Protein AF-A0A7W1G4W0-F1 (afdb_monomer_lite)

Radius of gyration: 24.51 Å; chains: 1; bounding box: 78×32×57 Å

Foldseek 3Di:
DDDDDDDDPPPPPPPDDPPPLVVLQVVLVVLCVVQVVDPPLVSNLVSLVSLLDLSHDDCLPSLVSLLVQCPPPSCNVSSLVSNCSNVVADDDPDQPPDDPLHDQNDSHSVSSVVNSVVVVVVVVVVVVVVVVVVVVVVVVVVVVVVVVVVVVVD

pLDDT: mean 88.47, std 12.89, range [53.25, 98.44]

Structure (mmCIF, N/CA/C/O backbone):
data_AF-A0A7W1G4W0-F1
#
_entry.id   AF-A0A7W1G4W0-F1
#
loop_
_atom_site.group_PDB
_atom_site.id
_atom_site.type_symbol
_atom_site.label_atom_id
_atom_site.label_alt_id
_atom_site.label_comp_id
_atom_site.label_asym_id
_atom_site.label_entity_id
_atom_site.label_seq_id
_atom_site.pdbx_PDB_ins_code
_atom_site.Cartn_x
_atom_site.Cartn_y
_atom_site.Cartn_z
_atom_site.occupancy
_atom_site.B_iso_or_equiv
_atom_site.auth_seq_id
_atom_site.auth_comp_id
_atom_site.auth_asym_id
_atom_site.auth_atom_id
_atom_site.pdbx_PDB_model_num
ATOM 1 N N . MET A 1 1 ? -60.969 18.499 -7.476 1.00 57.06 1 MET A N 1
ATOM 2 C CA . MET A 1 1 ? -60.382 17.276 -6.891 1.00 57.06 1 MET A CA 1
ATOM 3 C C . MET A 1 1 ? -59.250 16.845 -7.819 1.00 57.06 1 MET A C 1
ATOM 5 O O . MET A 1 1 ? -59.522 16.289 -8.871 1.00 57.06 1 MET A O 1
ATOM 9 N N . MET A 1 2 ? -58.016 17.273 -7.530 1.00 53.25 2 MET A N 1
ATOM 10 C CA . MET A 1 2 ? -56.834 17.077 -8.386 1.00 53.25 2 MET A CA 1
ATOM 11 C C . MET A 1 2 ? -56.001 15.923 -7.816 1.00 53.25 2 MET A C 1
ATOM 13 O O . MET A 1 2 ? -55.571 15.994 -6.668 1.00 53.25 2 MET A O 1
ATOM 17 N N . LEU A 1 3 ? -55.818 14.862 -8.603 1.00 60.34 3 LEU A N 1
ATOM 18 C CA . LEU A 1 3 ? -54.971 13.709 -8.290 1.00 60.34 3 LEU A CA 1
ATOM 19 C C . LEU A 1 3 ? -53.533 14.017 -8.725 1.00 60.34 3 LEU A C 1
ATOM 21 O O . LEU A 1 3 ? -53.263 14.164 -9.914 1.00 60.34 3 LEU A O 1
ATOM 25 N N . VAL A 1 4 ? -52.624 14.126 -7.757 1.00 61.69 4 VAL A N 1
ATOM 26 C CA . VAL A 1 4 ? -51.182 14.264 -7.992 1.00 61.69 4 VAL A CA 1
ATOM 27 C C . VAL A 1 4 ? -50.580 12.862 -8.068 1.00 61.69 4 VAL A C 1
ATOM 29 O O . VAL A 1 4 ? -50.565 12.133 -7.079 1.00 61.69 4 VAL A O 1
ATOM 32 N N . PHE A 1 5 ? -50.113 12.479 -9.256 1.00 56.75 5 PHE A N 1
ATOM 33 C CA . PHE A 1 5 ? -49.376 11.240 -9.492 1.00 56.75 5 PHE A CA 1
ATOM 34 C C . PHE A 1 5 ? -47.911 11.447 -9.085 1.00 56.75 5 PHE A C 1
ATOM 36 O O . PHE A 1 5 ? -47.178 12.193 -9.732 1.00 56.75 5 PHE A O 1
ATOM 43 N N . VAL A 1 6 ? -47.490 10.801 -7.999 1.00 66.56 6 VAL A N 1
ATOM 44 C CA . VAL A 1 6 ? -46.084 10.738 -7.582 1.00 66.56 6 VAL A CA 1
ATOM 45 C C . VAL A 1 6 ? -45.421 9.599 -8.358 1.00 66.56 6 VAL A C 1
ATOM 47 O O . VAL A 1 6 ? -45.737 8.430 -8.147 1.00 66.56 6 VAL A O 1
ATOM 50 N N . ALA A 1 7 ? -44.534 9.943 -9.292 1.00 64.31 7 ALA A N 1
ATOM 51 C CA . ALA A 1 7 ? -43.737 8.979 -10.042 1.00 64.31 7 ALA A CA 1
ATOM 52 C C . ALA A 1 7 ? -42.600 8.442 -9.157 1.00 64.31 7 ALA A C 1
ATOM 54 O O . ALA A 1 7 ? -41.703 9.187 -8.765 1.00 64.31 7 ALA A O 1
ATOM 55 N N . LEU A 1 8 ? -42.651 7.148 -8.839 1.00 60.66 8 LEU A N 1
ATOM 56 C CA . LEU A 1 8 ? -41.558 6.421 -8.196 1.00 60.66 8 LEU A CA 1
ATOM 57 C C . LEU A 1 8 ? -40.399 6.244 -9.193 1.00 60.66 8 LEU A C 1
ATOM 59 O O . LEU A 1 8 ? -40.618 5.651 -10.253 1.00 60.66 8 LEU A O 1
ATOM 63 N N . PRO A 1 9 ? -39.169 6.694 -8.887 1.00 68.25 9 PRO A N 1
ATOM 64 C CA . PRO A 1 9 ? -38.009 6.325 -9.682 1.00 68.25 9 PRO A CA 1
ATOM 65 C C . PRO A 1 9 ? -37.687 4.843 -9.450 1.00 68.25 9 PRO A C 1
ATOM 67 O O . PRO A 1 9 ? -37.398 4.415 -8.333 1.00 68.25 9 PRO A O 1
ATOM 70 N N . SER A 1 10 ? -37.749 4.052 -10.522 1.00 72.50 10 SER A N 1
ATOM 71 C CA . SER A 1 10 ? -37.253 2.678 -10.557 1.00 72.50 10 SER A CA 1
ATOM 72 C C . SER A 1 10 ? -35.748 2.672 -10.291 1.00 72.50 10 SER A C 1
ATOM 74 O O . SER A 1 10 ? -34.947 2.983 -11.170 1.00 72.50 10 SER A O 1
ATOM 76 N N . ALA A 1 11 ? -35.364 2.308 -9.070 1.00 64.06 11 ALA A N 1
ATOM 77 C CA . ALA A 1 11 ? -33.993 1.962 -8.738 1.00 64.06 11 ALA A CA 1
ATOM 78 C C . ALA A 1 11 ? -33.660 0.605 -9.381 1.00 64.06 11 ALA A C 1
ATOM 80 O O . ALA A 1 11 ? -33.868 -0.454 -8.794 1.00 64.06 11 ALA A O 1
ATOM 81 N N . LEU A 1 12 ? -33.187 0.639 -10.628 1.00 61.09 12 LEU A N 1
ATOM 82 C CA . LEU A 1 12 ? -32.479 -0.479 -11.244 1.00 61.09 12 LEU A CA 1
ATOM 83 C C . LEU A 1 12 ? -31.150 -0.639 -10.502 1.00 61.09 12 LEU A C 1
ATOM 85 O O . LEU A 1 12 ? -30.188 0.081 -10.761 1.00 61.09 12 LEU A O 1
ATOM 89 N N . ALA A 1 13 ? -31.120 -1.564 -9.548 1.00 63.50 13 ALA A N 1
ATOM 90 C CA 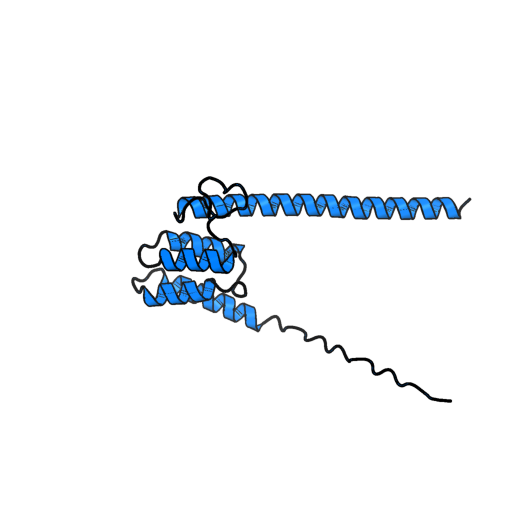. ALA A 1 13 ? -29.884 -2.062 -8.974 1.00 63.50 13 ALA A CA 1
ATOM 91 C C . ALA A 1 13 ? -29.075 -2.733 -10.098 1.00 63.50 13 ALA A C 1
ATOM 93 O O . ALA A 1 13 ? -29.402 -3.835 -10.536 1.00 63.50 13 ALA A O 1
ATOM 94 N N . GLN A 1 14 ? -28.045 -2.046 -10.601 1.00 62.56 14 GLN A N 1
ATOM 95 C CA . GLN A 1 14 ? -26.985 -2.682 -11.377 1.00 62.56 14 GLN A CA 1
ATOM 96 C C . GLN A 1 14 ? -26.263 -3.652 -10.441 1.00 62.56 14 GLN A C 1
ATOM 98 O O . GLN A 1 14 ? -25.487 -3.242 -9.581 1.00 62.56 14 GLN A O 1
ATOM 103 N N . ALA A 1 15 ? -26.562 -4.941 -10.576 1.00 59.84 15 ALA A N 1
ATOM 104 C CA . ALA A 1 15 ? -25.724 -5.988 -10.023 1.00 59.84 15 ALA A CA 1
ATOM 105 C C . ALA A 1 15 ? -24.403 -5.966 -10.804 1.00 59.84 15 ALA A C 1
ATOM 107 O O . ALA A 1 15 ? -24.360 -6.381 -11.960 1.00 59.84 15 ALA A O 1
ATOM 108 N N . SER A 1 16 ? -23.349 -5.412 -10.205 1.00 61.91 16 SER A N 1
ATOM 109 C CA . SER A 1 16 ? -21.993 -5.497 -10.745 1.00 61.91 16 SER A CA 1
ATOM 110 C C . SER A 1 16 ? -21.611 -6.969 -10.876 1.00 61.91 16 SER A C 1
ATOM 112 O O . SER A 1 16 ? -21.526 -7.675 -9.872 1.00 61.91 16 SER A O 1
ATOM 114 N N . GLU A 1 17 ? -21.422 -7.447 -12.106 1.00 66.00 17 GLU A N 1
ATOM 115 C CA . GLU A 1 17 ? -21.012 -8.826 -12.358 1.00 66.00 17 GLU A CA 1
ATOM 116 C C . GLU A 1 17 ? -19.592 -9.054 -11.806 1.00 66.00 17 GLU A C 1
ATOM 118 O O . GLU A 1 17 ? -18.657 -8.371 -12.231 1.00 66.00 17 GLU A O 1
ATOM 123 N N . PRO A 1 18 ? -19.390 -10.006 -10.878 1.00 68.06 18 PRO A N 1
ATOM 124 C CA . PRO A 1 18 ? -18.102 -10.200 -10.208 1.00 68.06 18 PRO A CA 1
ATOM 125 C C . PRO A 1 18 ? -16.982 -10.771 -11.107 1.00 68.06 18 PRO A C 1
ATOM 127 O O . PRO A 1 18 ? -15.855 -10.898 -10.647 1.00 68.06 18 PRO A O 1
ATOM 130 N N . GLY A 1 19 ? -17.242 -11.098 -12.380 1.00 70.69 19 GLY A N 1
ATOM 131 C CA . GLY A 1 19 ? -16.290 -11.832 -13.230 1.00 70.69 19 GLY A CA 1
ATOM 132 C C . GLY A 1 19 ? -15.254 -10.993 -13.990 1.00 70.69 19 GLY A C 1
ATOM 133 O O . GLY A 1 19 ? -14.155 -11.473 -14.253 1.00 70.69 19 GLY A O 1
ATOM 134 N N . THR A 1 20 ? -15.560 -9.746 -14.357 1.00 76.19 20 THR A N 1
ATOM 135 C CA . THR A 1 20 ? -14.680 -8.973 -15.261 1.00 76.19 20 THR A CA 1
ATOM 136 C C . THR A 1 20 ? -13.432 -8.439 -14.554 1.00 76.19 20 THR A C 1
ATOM 138 O O . THR A 1 20 ? -12.356 -8.388 -15.150 1.00 76.19 20 THR A O 1
ATOM 141 N N . ASN A 1 21 ? -13.551 -8.078 -13.274 1.00 79.38 21 ASN A N 1
ATOM 142 C CA . ASN A 1 21 ? -12.435 -7.515 -12.512 1.00 79.38 21 ASN A CA 1
ATOM 143 C C . ASN A 1 21 ? -11.380 -8.573 -12.170 1.00 79.38 21 ASN A C 1
ATOM 145 O O . ASN A 1 21 ? -10.192 -8.275 -12.195 1.00 79.38 21 ASN A O 1
ATOM 149 N N . GLU A 1 22 ? -11.784 -9.816 -11.904 1.00 84.38 22 GLU A N 1
ATOM 150 C CA . GLU A 1 22 ? -10.839 -10.876 -11.543 1.00 84.38 22 GLU A CA 1
ATOM 151 C C . GLU A 1 22 ? -9.882 -11.217 -12.695 1.00 84.38 22 GLU A C 1
ATOM 153 O O . GLU A 1 22 ? -8.677 -11.342 -12.480 1.00 84.38 22 GLU A O 1
ATOM 158 N N . ILE A 1 23 ? -10.391 -11.279 -13.931 1.00 85.50 23 ILE A N 1
ATOM 159 C CA . ILE A 1 23 ? -9.564 -11.527 -15.122 1.00 85.50 23 ILE A CA 1
ATOM 160 C C . ILE A 1 23 ? -8.565 -10.380 -15.322 1.00 85.50 23 ILE A C 1
ATOM 162 O O . ILE A 1 23 ? -7.370 -10.622 -15.480 1.00 85.50 23 ILE A O 1
ATOM 166 N N . ALA A 1 24 ? -9.030 -9.129 -15.232 1.00 86.94 24 ALA A N 1
ATOM 167 C CA . ALA A 1 24 ? -8.162 -7.957 -15.347 1.00 86.94 24 ALA A CA 1
ATOM 168 C C . ALA A 1 24 ? -7.065 -7.933 -14.262 1.00 86.94 24 ALA A C 1
ATOM 170 O O . ALA A 1 24 ? -5.917 -7.580 -14.547 1.00 86.94 24 ALA A O 1
ATOM 171 N N . ASN A 1 25 ? -7.392 -8.360 -13.038 1.00 88.88 25 ASN A N 1
ATOM 172 C CA . ASN A 1 25 ? -6.440 -8.465 -11.931 1.00 88.88 25 ASN A CA 1
ATOM 173 C C . ASN A 1 25 ? -5.354 -9.508 -12.217 1.00 88.88 25 ASN A C 1
ATOM 175 O O . ASN A 1 25 ? -4.161 -9.218 -12.088 1.00 88.88 25 ASN A O 1
ATOM 179 N N . GLN A 1 26 ? -5.753 -10.709 -12.642 1.00 92.00 26 GLN A N 1
ATOM 180 C CA . GLN A 1 26 ? -4.819 -11.784 -12.977 1.00 92.00 26 GLN A CA 1
ATOM 181 C C . GLN A 1 26 ? -3.912 -11.403 -14.152 1.00 92.00 26 GLN A C 1
ATOM 183 O O . GLN A 1 26 ? -2.709 -11.685 -14.118 1.00 92.00 26 GLN A O 1
ATOM 188 N N . ASP A 1 27 ? -4.452 -10.713 -15.157 1.00 94.81 27 ASP A N 1
ATOM 189 C CA . ASP A 1 27 ? -3.687 -10.225 -16.303 1.00 94.81 27 ASP A CA 1
ATOM 190 C C . ASP A 1 27 ? -2.639 -9.184 -15.887 1.00 94.81 27 ASP A C 1
ATOM 192 O O . ASP A 1 27 ? -1.484 -9.259 -16.320 1.00 94.81 27 ASP A O 1
ATOM 196 N N . ALA A 1 28 ? -2.995 -8.252 -14.999 1.00 95.38 28 ALA A N 1
ATOM 197 C CA . ALA A 1 28 ? -2.076 -7.233 -14.495 1.00 95.38 28 ALA A CA 1
ATOM 198 C C . ALA A 1 28 ? -0.926 -7.831 -13.667 1.00 95.38 28 ALA A C 1
ATOM 200 O O . ALA A 1 28 ? 0.244 -7.493 -13.886 1.00 95.38 28 ALA A O 1
ATOM 201 N N . LEU A 1 29 ? -1.234 -8.760 -12.756 1.00 95.94 29 LEU A N 1
ATOM 202 C CA . LEU A 1 29 ? -0.223 -9.475 -11.970 1.00 95.94 29 LEU A CA 1
ATOM 203 C C . LEU A 1 29 ? 0.683 -10.323 -12.874 1.00 95.94 29 LEU A C 1
ATOM 205 O O . LEU A 1 29 ? 1.909 -10.310 -12.736 1.00 95.94 29 LEU A O 1
ATOM 209 N N . SER A 1 30 ? 0.105 -10.998 -13.868 1.00 96.75 30 SER A N 1
ATOM 210 C CA . SER A 1 30 ? 0.860 -11.775 -14.856 1.00 96.75 30 SER A CA 1
ATOM 211 C C . SER A 1 30 ? 1.790 -10.897 -15.698 1.00 96.75 30 SER A C 1
ATOM 213 O O . SER A 1 30 ? 2.932 -11.280 -15.965 1.00 96.75 30 SER A O 1
ATOM 215 N N . ALA A 1 31 ? 1.337 -9.705 -16.101 1.00 96.38 31 ALA A N 1
ATOM 216 C CA . ALA A 1 31 ? 2.155 -8.736 -16.827 1.00 96.38 31 ALA A CA 1
ATOM 217 C C . ALA A 1 31 ? 3.348 -8.260 -15.986 1.00 96.38 31 ALA A C 1
ATOM 219 O O . ALA A 1 31 ? 4.471 -8.210 -16.494 1.00 96.38 31 ALA A O 1
ATOM 220 N N . TYR A 1 32 ? 3.134 -7.992 -14.694 1.00 97.69 32 TYR A N 1
ATOM 221 C CA . TYR A 1 32 ? 4.209 -7.671 -13.754 1.00 97.69 32 TYR A CA 1
ATOM 222 C C . TYR A 1 32 ? 5.236 -8.805 -13.657 1.00 97.69 32 TYR A C 1
ATOM 224 O O . TYR A 1 32 ? 6.425 -8.583 -13.900 1.00 97.69 32 TYR A O 1
ATOM 232 N N . HIS A 1 33 ? 4.792 -10.035 -13.383 1.00 97.62 33 HIS A N 1
ATOM 233 C CA . HIS A 1 33 ? 5.693 -11.183 -13.244 1.00 97.62 33 HIS A CA 1
ATOM 234 C C . HIS A 1 33 ? 6.476 -11.496 -14.522 1.00 97.62 33 HIS A C 1
ATOM 236 O O . HIS A 1 33 ? 7.590 -12.009 -14.444 1.00 97.62 33 HIS A O 1
ATOM 242 N N . ARG A 1 34 ? 5.929 -11.163 -15.696 1.00 97.75 34 ARG A N 1
ATOM 243 C CA . ARG A 1 34 ? 6.630 -11.289 -16.978 1.00 97.75 34 ARG A CA 1
ATOM 244 C C . ARG A 1 34 ? 7.659 -10.180 -17.202 1.00 97.75 34 ARG A C 1
ATOM 246 O O . ARG A 1 34 ? 8.725 -10.455 -17.742 1.00 97.75 34 ARG A O 1
ATOM 253 N N . ALA A 1 35 ? 7.339 -8.942 -16.830 1.00 97.75 35 ALA A N 1
ATOM 254 C CA . ALA A 1 35 ? 8.183 -7.781 -17.106 1.00 97.75 35 ALA A CA 1
ATOM 255 C C . ALA A 1 35 ? 9.407 -7.690 -16.180 1.00 97.75 35 ALA A C 1
ATOM 257 O O . ALA A 1 35 ? 10.497 -7.341 -16.630 1.00 97.75 35 ALA A O 1
ATOM 258 N N . PHE A 1 36 ? 9.243 -8.000 -14.892 1.00 97.25 36 PHE A N 1
ATOM 259 C CA . PHE A 1 36 ? 10.272 -7.746 -13.877 1.00 97.25 36 PHE A CA 1
ATOM 260 C C . PHE A 1 36 ? 11.539 -8.616 -13.947 1.00 97.25 36 PHE A C 1
ATOM 262 O O . PHE A 1 36 ? 12.602 -8.103 -13.605 1.00 97.25 36 PHE A O 1
ATOM 269 N N . PRO A 1 37 ? 11.497 -9.870 -14.430 1.00 97.12 37 PRO A N 1
ATOM 270 C CA . PRO A 1 37 ? 12.713 -10.639 -14.690 1.00 97.12 37 PRO A CA 1
ATOM 271 C C . PRO A 1 37 ? 13.546 -10.121 -15.875 1.00 97.12 37 PRO A C 1
ATOM 273 O O . PRO A 1 37 ? 14.697 -10.523 -16.016 1.00 97.12 37 PRO A O 1
ATOM 276 N N . GLY A 1 38 ? 12.967 -9.294 -16.755 1.00 95.50 38 GLY A N 1
ATOM 277 C CA . GLY A 1 38 ? 13.636 -8.771 -17.948 1.00 95.50 38 GLY A CA 1
ATOM 278 C C . GLY A 1 38 ? 14.329 -7.421 -17.734 1.00 95.50 38 GLY A C 1
ATOM 279 O O . GLY A 1 38 ? 14.171 -6.773 -16.702 1.00 95.50 38 GLY A O 1
ATOM 280 N N . ASP A 1 39 ? 15.051 -6.959 -18.758 1.00 96.50 39 ASP A N 1
ATOM 281 C CA . ASP A 1 39 ? 15.738 -5.653 -18.773 1.00 96.50 39 ASP A CA 1
ATOM 282 C C . ASP A 1 39 ? 14.948 -4.550 -19.508 1.00 96.50 39 ASP A C 1
ATOM 284 O O . ASP A 1 39 ? 15.431 -3.425 -19.676 1.00 96.50 39 ASP A O 1
ATOM 288 N N . ASP A 1 40 ? 13.731 -4.858 -19.968 1.00 97.31 40 ASP A N 1
ATOM 289 C CA . ASP A 1 40 ? 12.880 -3.915 -20.694 1.00 97.31 40 ASP A CA 1
ATOM 290 C C . ASP A 1 40 ? 12.197 -2.931 -19.732 1.00 97.31 40 ASP A C 1
ATOM 292 O O . ASP A 1 40 ? 11.136 -3.188 -19.154 1.00 97.31 40 ASP A O 1
ATOM 296 N N . SER A 1 41 ? 12.811 -1.757 -19.596 1.00 97.06 41 SER A N 1
ATOM 297 C CA . SER A 1 41 ? 12.272 -0.652 -18.794 1.00 97.06 41 SER A CA 1
ATOM 298 C C . SER A 1 41 ? 10.882 -0.173 -19.242 1.00 97.06 41 SER A C 1
ATOM 300 O O . SER A 1 41 ? 10.114 0.317 -18.411 1.00 97.06 41 SER A O 1
ATOM 302 N N . THR A 1 42 ? 10.514 -0.338 -20.519 1.00 97.94 42 THR A N 1
ATOM 303 C CA . THR A 1 42 ? 9.185 0.043 -21.023 1.00 97.94 42 THR A CA 1
ATOM 304 C C . THR A 1 42 ? 8.128 -0.924 -20.508 1.00 97.94 42 THR A C 1
ATOM 306 O O . THR A 1 42 ? 7.105 -0.484 -19.980 1.00 97.94 42 THR A O 1
ATOM 309 N N . ALA A 1 43 ? 8.400 -2.230 -20.589 1.00 97.94 43 ALA A N 1
ATOM 310 C CA . ALA A 1 43 ? 7.511 -3.264 -20.064 1.00 97.94 43 ALA A CA 1
ATOM 311 C C . ALA A 1 43 ? 7.303 -3.117 -18.547 1.00 97.94 43 ALA A C 1
ATOM 313 O O . ALA A 1 43 ? 6.168 -3.175 -18.069 1.00 97.94 43 ALA A O 1
ATOM 314 N N . LYS A 1 44 ? 8.377 -2.843 -17.787 1.00 98.44 44 LYS A N 1
ATOM 315 C CA . LYS A 1 44 ? 8.292 -2.591 -16.336 1.00 98.44 44 LYS A CA 1
ATOM 316 C C . LYS A 1 44 ? 7.405 -1.390 -16.018 1.00 98.44 44 LYS A C 1
ATOM 318 O O . LYS A 1 44 ? 6.514 -1.496 -15.177 1.00 98.44 44 LYS A O 1
ATOM 323 N N . ARG A 1 45 ? 7.593 -0.264 -16.716 1.00 98.12 45 ARG A N 1
ATOM 324 C CA . ARG A 1 45 ? 6.769 0.939 -16.517 1.00 98.12 45 ARG A CA 1
ATOM 325 C C . ARG A 1 45 ? 5.293 0.680 -16.815 1.00 98.12 45 ARG A C 1
ATOM 327 O O . ARG A 1 45 ? 4.443 1.110 -16.041 1.00 98.12 45 ARG A O 1
ATOM 334 N N . GLN A 1 46 ? 4.979 -0.025 -17.901 1.00 97.81 46 GLN A N 1
ATOM 335 C CA . GLN A 1 46 ? 3.595 -0.364 -18.259 1.00 97.81 46 GLN A CA 1
ATOM 336 C C . GLN A 1 46 ? 2.932 -1.267 -17.209 1.00 97.81 46 GLN A C 1
ATOM 338 O O . GLN A 1 46 ? 1.799 -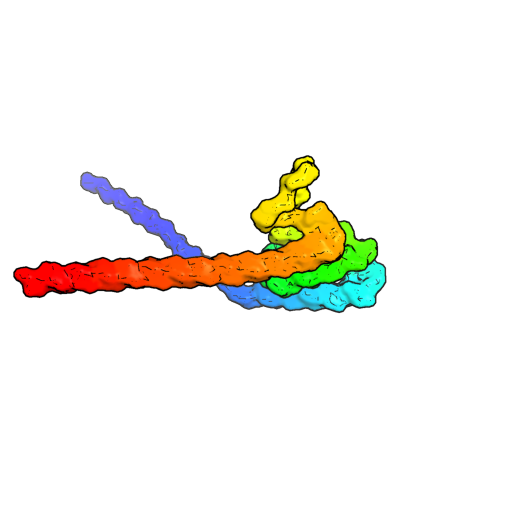1.008 -16.796 1.00 97.81 46 GLN A O 1
ATOM 343 N N . ALA A 1 47 ? 3.652 -2.284 -16.725 1.00 97.94 47 ALA A N 1
ATOM 344 C CA . ALA A 1 47 ? 3.161 -3.146 -15.655 1.00 97.94 47 ALA A CA 1
ATOM 345 C C . ALA A 1 47 ? 2.883 -2.345 -14.370 1.00 97.94 47 ALA A C 1
ATOM 347 O O . ALA A 1 47 ? 1.811 -2.466 -13.780 1.00 97.94 47 ALA A O 1
ATOM 348 N N . LEU A 1 48 ? 3.803 -1.457 -13.979 1.00 98.25 48 LEU A N 1
ATOM 349 C CA . LEU A 1 48 ? 3.631 -0.593 -12.808 1.00 98.25 48 LEU A CA 1
ATOM 350 C C . LEU A 1 48 ? 2.469 0.392 -12.952 1.00 98.25 48 LEU A C 1
ATOM 352 O O . LEU A 1 48 ? 1.737 0.609 -11.991 1.00 98.25 48 LEU A O 1
ATOM 356 N N . GLN A 1 49 ? 2.266 0.972 -14.138 1.00 97.25 49 GLN A N 1
ATOM 357 C CA . GLN A 1 49 ? 1.129 1.860 -14.397 1.00 97.25 49 GLN A CA 1
ATOM 358 C C . GLN A 1 49 ? -0.214 1.146 -14.243 1.00 97.25 49 GLN A C 1
ATOM 360 O O . GLN A 1 49 ? -1.164 1.760 -13.763 1.00 97.25 49 GLN A O 1
ATOM 365 N N . THR A 1 50 ? -0.275 -0.133 -14.619 1.00 96.62 50 THR A N 1
ATOM 366 C CA . THR A 1 50 ? -1.476 -0.962 -14.464 1.00 96.62 50 THR A CA 1
ATOM 367 C C . THR A 1 50 ? -1.741 -1.257 -12.986 1.00 96.62 50 THR A C 1
ATOM 369 O O . THR A 1 50 ? -2.847 -1.040 -12.506 1.00 96.62 50 THR A O 1
ATOM 372 N N . LEU A 1 51 ? -0.709 -1.649 -12.229 1.00 97.31 51 LEU A N 1
ATOM 373 C CA . LEU A 1 51 ? -0.823 -1.908 -10.784 1.00 97.31 51 LEU A CA 1
ATOM 374 C C . LEU A 1 51 ? -1.097 -0.652 -9.939 1.00 97.31 51 LEU A C 1
ATOM 376 O O . LEU A 1 51 ? -1.550 -0.752 -8.797 1.00 97.31 51 LEU A O 1
ATOM 380 N N . ALA A 1 52 ? -0.815 0.536 -10.476 1.00 97.12 52 ALA A N 1
ATOM 381 C CA . ALA A 1 52 ? -1.099 1.803 -9.810 1.00 97.12 52 ALA A CA 1
ATOM 382 C C . ALA A 1 52 ? -2.603 2.110 -9.703 1.00 97.12 52 ALA A C 1
ATOM 384 O O . ALA A 1 52 ? -2.979 3.027 -8.970 1.00 97.12 52 ALA A O 1
ATOM 385 N N . ASP A 1 53 ? -3.450 1.406 -10.459 1.00 95.88 53 ASP A N 1
ATOM 386 C CA . ASP A 1 53 ? -4.898 1.557 -10.394 1.00 95.88 53 ASP A CA 1
ATOM 387 C C . ASP A 1 53 ? -5.463 0.808 -9.170 1.00 95.88 53 ASP A C 1
ATOM 389 O O . ASP A 1 53 ? -5.249 -0.399 -9.051 1.00 95.88 53 ASP A O 1
ATOM 393 N N . PRO A 1 54 ? -6.181 1.483 -8.250 1.00 93.94 54 PRO A N 1
ATOM 394 C CA . PRO A 1 54 ? -6.741 0.841 -7.060 1.00 93.94 54 PRO A CA 1
ATOM 395 C C . PRO A 1 54 ? -7.841 -0.183 -7.373 1.00 93.94 54 PRO A C 1
ATOM 397 O O . PRO A 1 54 ? -8.178 -0.976 -6.502 1.00 93.94 54 PRO A O 1
ATOM 400 N N . SER A 1 55 ? -8.403 -0.184 -8.588 1.00 92.25 55 SER A N 1
ATOM 401 C CA . SER A 1 55 ? -9.348 -1.221 -9.024 1.00 92.25 55 SER A CA 1
ATOM 402 C C . SER A 1 55 ? -8.674 -2.553 -9.363 1.00 92.25 55 SER A C 1
ATOM 404 O O . SER A 1 55 ? -9.360 -3.569 -9.463 1.00 92.25 55 SER A O 1
ATOM 406 N N . VAL A 1 56 ? -7.345 -2.554 -9.524 1.00 94.31 56 VAL A N 1
ATOM 407 C CA . VAL A 1 56 ? -6.570 -3.729 -9.920 1.00 94.31 56 VAL A CA 1
ATOM 408 C C . VAL A 1 56 ? -6.001 -4.425 -8.688 1.00 94.31 56 VAL A C 1
ATOM 410 O O . VAL A 1 56 ? -5.044 -3.934 -8.091 1.00 94.31 56 VAL A O 1
ATOM 413 N N . GLY A 1 57 ? -6.551 -5.587 -8.343 1.00 93.50 57 GLY A N 1
ATOM 414 C CA . GLY A 1 57 ? -6.082 -6.467 -7.266 1.00 93.50 57 GLY A CA 1
ATOM 415 C C . GLY A 1 57 ? -6.218 -5.889 -5.854 1.00 93.50 57 GLY A C 1
ATOM 416 O O . GLY A 1 57 ? -6.455 -4.695 -5.667 1.00 93.50 57 GLY A O 1
ATOM 417 N N . ASP A 1 58 ? -6.032 -6.739 -4.847 1.00 94.00 58 ASP A N 1
ATOM 418 C CA . ASP A 1 58 ? -6.042 -6.314 -3.448 1.00 94.00 58 ASP A CA 1
ATOM 419 C C . ASP A 1 58 ? -4.727 -5.630 -3.059 1.00 94.00 58 ASP A C 1
ATOM 421 O O . ASP A 1 58 ? -3.632 -6.017 -3.475 1.00 94.00 58 ASP A O 1
ATOM 425 N N . ASP A 1 59 ? -4.815 -4.620 -2.194 1.00 94.69 59 ASP A N 1
ATOM 426 C CA . ASP A 1 59 ? -3.643 -3.894 -1.693 1.00 94.69 59 ASP A CA 1
ATOM 427 C C . ASP A 1 59 ? -2.626 -4.801 -0.994 1.00 94.69 59 ASP A C 1
ATOM 429 O O . ASP A 1 59 ? -1.425 -4.535 -1.040 1.00 94.69 59 ASP A O 1
ATOM 433 N N . ASP A 1 60 ? -3.099 -5.861 -0.343 1.00 93.62 60 ASP A N 1
ATOM 434 C CA . ASP A 1 60 ? -2.240 -6.792 0.386 1.00 93.62 60 ASP A CA 1
ATOM 435 C C . ASP A 1 60 ? -1.417 -7.684 -0.561 1.00 93.62 60 ASP A C 1
ATOM 437 O O . ASP A 1 60 ? -0.366 -8.185 -0.165 1.00 93.62 60 ASP A O 1
ATOM 441 N N . GLU A 1 61 ? -1.828 -7.805 -1.827 1.00 95.12 61 GLU A N 1
ATOM 442 C CA . GLU A 1 61 ? -1.072 -8.486 -2.882 1.00 95.12 61 GLU A CA 1
ATOM 443 C C . GLU A 1 61 ? -0.219 -7.502 -3.690 1.00 95.12 61 GLU A C 1
ATOM 445 O O . GLU A 1 61 ? 0.966 -7.738 -3.935 1.00 95.12 61 GLU A O 1
ATOM 450 N N . VAL A 1 62 ? -0.796 -6.361 -4.077 1.00 97.19 62 VAL A N 1
ATOM 451 C CA . VAL A 1 62 ? -0.159 -5.416 -5.001 1.00 97.19 62 VAL A CA 1
ATOM 452 C C . VAL A 1 62 ? 0.902 -4.555 -4.319 1.00 97.19 62 VAL A C 1
ATOM 454 O O . VAL A 1 62 ? 1.967 -4.323 -4.897 1.00 97.19 62 VAL A O 1
ATOM 457 N N . LEU A 1 63 ? 0.666 -4.072 -3.093 1.00 96.38 63 LEU A N 1
ATOM 458 C CA . LEU A 1 63 ? 1.621 -3.172 -2.439 1.00 96.38 63 LEU A CA 1
ATOM 459 C C . LEU A 1 63 ? 2.981 -3.843 -2.171 1.00 96.38 63 LEU A C 1
ATOM 461 O O . LEU A 1 63 ? 3.994 -3.196 -2.446 1.00 96.38 63 LEU A O 1
ATOM 465 N N . PRO A 1 64 ? 3.075 -5.110 -1.715 1.00 97.12 64 PRO A N 1
ATOM 466 C CA . PRO A 1 64 ? 4.361 -5.801 -1.614 1.00 97.12 64 PRO A CA 1
ATOM 467 C C . PRO A 1 64 ? 5.126 -5.879 -2.942 1.00 97.12 64 PRO A C 1
ATOM 469 O O . PRO A 1 64 ? 6.342 -5.680 -2.951 1.00 97.12 64 PRO A O 1
ATOM 472 N N . LEU A 1 65 ? 4.432 -6.101 -4.066 1.00 97.88 65 LEU A N 1
ATOM 473 C CA . LEU A 1 65 ? 5.043 -6.136 -5.403 1.00 97.88 65 LEU A CA 1
ATOM 474 C C . LEU A 1 65 ? 5.560 -4.759 -5.827 1.00 97.88 65 LEU A C 1
ATOM 476 O O . LEU A 1 65 ? 6.683 -4.628 -6.320 1.00 97.88 65 LEU A O 1
ATOM 480 N N . LEU A 1 66 ? 4.772 -3.710 -5.591 1.00 97.75 66 LEU A N 1
ATOM 481 C CA . LEU A 1 66 ? 5.193 -2.340 -5.863 1.00 97.75 66 LEU A CA 1
ATOM 482 C C . LEU A 1 66 ? 6.398 -1.940 -5.001 1.00 97.75 66 LEU A C 1
ATOM 484 O O . LEU A 1 66 ? 7.337 -1.341 -5.514 1.00 97.75 66 LEU A O 1
ATOM 488 N N . VAL A 1 67 ? 6.424 -2.321 -3.719 1.00 97.12 67 VAL A N 1
ATOM 489 C CA . VAL A 1 67 ? 7.570 -2.069 -2.830 1.00 97.12 67 VAL A CA 1
ATOM 490 C C . VAL A 1 67 ? 8.807 -2.864 -3.249 1.00 97.12 67 VAL A C 1
ATOM 492 O O . VAL A 1 67 ? 9.916 -2.332 -3.186 1.00 97.12 67 VAL A O 1
ATOM 495 N N . ALA A 1 68 ? 8.652 -4.105 -3.714 1.00 97.44 68 ALA A N 1
ATOM 496 C CA . ALA A 1 68 ? 9.759 -4.868 -4.288 1.00 97.44 68 ALA A CA 1
ATOM 497 C C . ALA A 1 68 ? 10.333 -4.175 -5.537 1.00 97.44 68 ALA A C 1
ATOM 499 O O . ALA A 1 68 ? 11.551 -4.073 -5.676 1.00 97.44 68 ALA A O 1
ATOM 500 N N . ALA A 1 69 ? 9.468 -3.613 -6.387 1.00 97.94 69 ALA A N 1
ATOM 501 C CA . ALA A 1 69 ? 9.866 -2.881 -7.587 1.00 97.94 69 ALA A CA 1
ATOM 502 C C . ALA A 1 69 ? 10.636 -1.578 -7.308 1.00 97.94 69 ALA A C 1
ATOM 504 O O . ALA A 1 69 ? 11.364 -1.110 -8.180 1.00 97.94 69 ALA A O 1
ATOM 505 N N . VAL A 1 70 ? 10.536 -1.002 -6.103 1.00 97.62 70 VAL A N 1
ATOM 506 C CA . VAL A 1 70 ? 11.338 0.176 -5.712 1.00 97.62 70 VAL A CA 1
ATOM 507 C C . VAL A 1 70 ? 12.839 -0.147 -5.693 1.00 97.62 70 VAL A C 1
ATOM 509 O O . VAL A 1 70 ? 13.658 0.753 -5.868 1.00 97.62 70 VAL A O 1
ATOM 512 N N . ASP A 1 71 ? 13.225 -1.411 -5.501 1.00 97.12 71 ASP A N 1
ATOM 513 C CA . ASP A 1 71 ? 14.635 -1.833 -5.512 1.00 97.12 71 ASP A CA 1
ATOM 514 C C . ASP A 1 71 ? 15.209 -1.954 -6.941 1.00 97.12 71 ASP A C 1
ATOM 516 O O . ASP A 1 71 ? 16.426 -1.999 -7.138 1.00 97.12 71 ASP A O 1
ATOM 520 N N . ASP A 1 72 ? 14.344 -1.958 -7.962 1.00 97.44 72 ASP A N 1
ATOM 521 C CA . ASP A 1 72 ? 14.745 -2.014 -9.364 1.00 97.44 72 ASP A CA 1
ATOM 522 C C . ASP A 1 72 ? 15.211 -0.635 -9.854 1.00 97.44 72 ASP A C 1
ATOM 524 O O . ASP A 1 72 ? 14.458 0.340 -9.883 1.00 97.44 72 ASP A O 1
ATOM 528 N N . ARG A 1 73 ? 16.468 -0.545 -10.300 1.00 96.06 73 ARG A N 1
ATOM 529 C CA . ARG A 1 73 ? 17.077 0.723 -10.740 1.00 96.06 73 ARG A CA 1
ATOM 530 C C . ARG A 1 73 ? 16.406 1.343 -11.967 1.00 96.06 73 ARG A C 1
ATOM 532 O O . ARG A 1 73 ? 16.466 2.558 -12.126 1.00 96.06 73 ARG A O 1
ATOM 539 N N . GLN A 1 74 ? 15.821 0.535 -12.847 1.00 97.06 74 GLN A N 1
ATOM 540 C CA . GLN A 1 74 ? 15.149 1.009 -14.059 1.00 97.06 74 GLN A CA 1
ATOM 541 C C . GLN A 1 74 ? 13.716 1.462 -13.773 1.00 97.06 74 GLN A C 1
ATOM 543 O O . GLN A 1 74 ? 13.190 2.298 -14.505 1.00 97.06 74 GLN A O 1
ATOM 548 N N . ALA A 1 75 ? 13.095 0.915 -12.726 1.00 97.81 75 ALA A N 1
ATOM 549 C CA . ALA A 1 75 ? 11.684 1.118 -12.420 1.00 97.81 75 ALA A CA 1
ATOM 550 C C . ALA A 1 75 ? 11.429 1.912 -11.124 1.00 97.81 75 ALA A C 1
ATOM 552 O O . ALA A 1 75 ? 10.280 2.230 -10.833 1.00 97.81 75 ALA A O 1
ATOM 553 N N . HIS A 1 76 ? 12.474 2.280 -10.374 1.00 97.25 76 HIS A N 1
ATOM 554 C CA . HIS A 1 76 ? 12.384 2.930 -9.061 1.00 97.25 76 HIS A CA 1
ATOM 555 C C . HIS A 1 76 ? 11.398 4.108 -9.021 1.00 97.25 76 HIS A C 1
ATOM 557 O O . HIS A 1 76 ? 10.472 4.125 -8.211 1.00 97.25 76 HIS A O 1
ATOM 563 N N . ALA A 1 77 ? 11.574 5.091 -9.910 1.00 97.06 77 ALA A N 1
ATOM 564 C CA . ALA A 1 77 ? 10.740 6.293 -9.921 1.00 97.06 77 ALA A CA 1
ATOM 565 C C . ALA A 1 77 ? 9.274 5.980 -10.271 1.00 97.06 77 ALA A C 1
ATOM 567 O O . ALA A 1 77 ? 8.359 6.516 -9.644 1.00 97.06 77 ALA A O 1
ATOM 568 N N . ASP A 1 78 ? 9.059 5.081 -11.235 1.00 98.19 78 ASP A N 1
ATOM 569 C CA . ASP A 1 78 ? 7.728 4.648 -11.660 1.00 98.19 78 ASP A CA 1
ATOM 570 C C . ASP A 1 78 ? 7.026 3.839 -10.551 1.00 98.19 78 ASP A C 1
ATOM 572 O O . ASP A 1 78 ? 5.829 4.010 -10.326 1.00 98.19 78 ASP A O 1
ATOM 576 N N . ALA A 1 79 ? 7.769 3.020 -9.797 1.00 98.12 79 ALA A N 1
ATOM 577 C CA . ALA A 1 79 ? 7.249 2.234 -8.679 1.00 98.12 79 ALA A CA 1
ATOM 578 C C . ALA A 1 79 ? 6.824 3.130 -7.507 1.00 98.12 79 ALA A C 1
ATOM 580 O O . ALA A 1 79 ? 5.735 2.962 -6.957 1.00 98.12 79 ALA A O 1
ATOM 581 N N . VAL A 1 80 ? 7.635 4.137 -7.164 1.00 96.88 80 VAL A N 1
ATOM 582 C CA . VAL A 1 80 ? 7.287 5.134 -6.137 1.00 96.88 80 VAL A CA 1
ATOM 583 C C . VAL A 1 80 ? 6.051 5.939 -6.551 1.00 96.88 80 VAL A C 1
ATOM 585 O O . VAL A 1 80 ? 5.171 6.188 -5.726 1.00 96.88 80 VAL A O 1
ATOM 588 N N . LEU A 1 81 ? 5.943 6.324 -7.827 1.00 96.75 81 LEU A N 1
ATOM 589 C CA . LEU A 1 81 ? 4.761 7.017 -8.339 1.00 96.75 81 LEU A CA 1
ATOM 590 C C . LEU A 1 81 ? 3.507 6.131 -8.276 1.00 96.75 81 LEU A C 1
ATOM 592 O O . LEU A 1 81 ? 2.449 6.610 -7.864 1.00 96.75 81 LEU A O 1
ATOM 596 N N . ALA A 1 82 ? 3.624 4.851 -8.636 1.00 97.62 82 ALA A N 1
ATOM 597 C CA . ALA A 1 82 ? 2.537 3.881 -8.540 1.00 97.62 82 ALA A CA 1
ATOM 598 C C . ALA A 1 82 ? 2.066 3.692 -7.088 1.00 97.62 82 ALA A C 1
ATOM 600 O O . ALA A 1 82 ? 0.865 3.764 -6.825 1.00 97.62 82 ALA A O 1
ATOM 601 N N . LEU A 1 83 ? 3.000 3.555 -6.136 1.00 96.12 83 LEU A N 1
ATOM 602 C CA . LEU A 1 83 ? 2.699 3.488 -4.700 1.00 96.12 83 LEU A CA 1
ATOM 603 C C . LEU A 1 83 ? 1.934 4.723 -4.222 1.00 96.12 83 LEU A C 1
ATOM 605 O O . LEU A 1 83 ? 0.908 4.594 -3.556 1.00 96.12 83 LEU A O 1
ATOM 609 N N . ARG A 1 84 ? 2.394 5.924 -4.588 1.00 94.81 84 ARG A N 1
ATOM 610 C CA . ARG A 1 84 ? 1.722 7.188 -4.241 1.00 94.81 84 ARG A CA 1
ATOM 611 C C . ARG A 1 84 ? 0.313 7.265 -4.810 1.00 94.81 84 ARG A C 1
ATOM 613 O O . ARG A 1 84 ? -0.614 7.621 -4.092 1.00 94.81 84 ARG A O 1
ATOM 620 N N . ARG A 1 85 ? 0.144 6.916 -6.088 1.00 96.00 85 ARG A N 1
ATOM 621 C CA . ARG A 1 85 ? -1.162 6.945 -6.756 1.00 96.00 85 ARG A CA 1
ATOM 622 C C . ARG A 1 85 ? -2.149 5.988 -6.096 1.00 96.00 85 ARG A C 1
ATOM 624 O O . ARG A 1 85 ? -3.289 6.375 -5.871 1.00 96.00 85 ARG A O 1
ATOM 631 N N . ARG A 1 86 ? -1.699 4.776 -5.770 1.00 95.38 86 ARG A N 1
ATOM 632 C CA . ARG A 1 86 ? -2.544 3.738 -5.181 1.00 95.38 86 ARG A CA 1
ATOM 633 C C . ARG A 1 86 ? -2.919 4.039 -3.731 1.00 95.38 86 ARG A C 1
ATOM 635 O O . ARG A 1 86 ? -4.070 3.893 -3.349 1.00 95.38 86 ARG A O 1
ATOM 642 N N . THR A 1 87 ? -1.956 4.492 -2.932 1.00 93.50 87 THR A N 1
ATOM 643 C CA . THR A 1 87 ? -2.168 4.772 -1.500 1.00 93.50 87 THR A CA 1
ATOM 644 C C . THR A 1 87 ? -2.771 6.151 -1.231 1.00 93.50 87 THR A C 1
ATOM 646 O O . THR A 1 87 ? -3.218 6.415 -0.119 1.00 93.50 87 THR A O 1
ATOM 649 N N . GLY A 1 88 ? -2.735 7.060 -2.210 1.00 91.94 88 GLY A N 1
ATOM 650 C CA . GLY A 1 88 ? -3.101 8.465 -2.023 1.00 91.94 88 GLY A CA 1
ATOM 651 C C . GLY A 1 88 ? -2.135 9.242 -1.120 1.00 91.94 88 GLY A C 1
ATOM 652 O O . GLY A 1 88 ? -2.402 10.398 -0.791 1.00 91.94 88 GLY A O 1
ATOM 653 N N . LEU A 1 89 ? -1.015 8.640 -0.704 1.00 88.19 89 LEU A N 1
ATOM 654 C CA . LEU A 1 89 ? -0.061 9.279 0.193 1.00 88.19 89 LEU A CA 1
ATOM 655 C C . LEU A 1 89 ? 0.832 10.252 -0.584 1.00 88.19 89 LEU A C 1
ATOM 657 O O . LEU A 1 89 ? 1.464 9.893 -1.580 1.00 88.19 89 LEU A O 1
ATOM 661 N N . ALA A 1 90 ? 0.932 11.480 -0.081 1.00 82.94 90 ALA A N 1
ATOM 662 C CA . ALA A 1 90 ? 1.829 12.506 -0.596 1.00 82.94 90 ALA A CA 1
ATOM 663 C C . ALA A 1 90 ? 2.958 12.789 0.408 1.00 82.94 90 ALA A C 1
ATOM 665 O O . ALA A 1 90 ? 2.726 12.729 1.620 1.00 82.94 90 ALA A O 1
ATOM 666 N N . PRO A 1 91 ? 4.174 13.124 -0.061 1.00 82.00 91 PRO A N 1
ATOM 667 C CA . PRO A 1 91 ? 5.240 13.557 0.829 1.00 82.00 91 PRO A CA 1
ATOM 668 C C . PRO A 1 91 ? 4.808 14.813 1.592 1.00 82.00 91 PRO A C 1
ATOM 670 O O . PRO A 1 91 ? 4.255 15.750 1.013 1.00 82.00 91 PRO A O 1
ATOM 673 N N . SER A 1 92 ? 5.078 14.837 2.898 1.00 78.50 92 SER A N 1
ATOM 674 C CA . SER A 1 92 ? 4.785 16.005 3.729 1.00 78.50 92 SER A CA 1
ATOM 675 C C . SER A 1 92 ? 5.596 17.215 3.241 1.00 78.50 92 SER A C 1
ATOM 677 O O . SER A 1 92 ? 6.807 17.085 3.028 1.00 78.50 92 SER A O 1
ATOM 679 N N . PRO A 1 93 ? 4.980 18.403 3.082 1.00 78.31 93 PRO A N 1
ATOM 680 C CA . PRO A 1 93 ? 5.702 19.609 2.676 1.00 78.31 93 PRO A CA 1
ATOM 681 C C . PRO A 1 93 ? 6.696 20.085 3.747 1.00 78.31 93 PRO A C 1
ATOM 683 O O . PRO A 1 93 ? 7.627 20.830 3.438 1.00 78.31 93 PRO A O 1
ATOM 686 N N . PHE A 1 94 ? 6.532 19.648 5.001 1.00 78.94 94 PHE A N 1
ATOM 687 C CA . PHE A 1 94 ? 7.379 20.042 6.122 1.00 78.94 94 PHE A CA 1
ATOM 688 C C . PHE A 1 94 ? 8.303 18.901 6.551 1.00 78.94 94 PHE A C 1
ATOM 690 O O . PHE A 1 94 ? 7.864 17.819 6.949 1.00 78.94 94 PHE A O 1
ATOM 697 N N . ARG A 1 95 ? 9.616 19.166 6.545 1.00 69.00 95 ARG A N 1
ATOM 698 C CA . ARG A 1 95 ? 10.608 18.239 7.104 1.00 69.00 95 ARG A CA 1
ATOM 699 C C . ARG A 1 95 ? 10.353 18.066 8.605 1.00 69.00 95 ARG A C 1
ATOM 701 O O . ARG A 1 95 ? 10.308 19.048 9.336 1.00 69.00 95 ARG A O 1
ATOM 708 N N . GLY A 1 96 ? 10.199 16.820 9.052 1.00 70.62 96 GLY A N 1
ATOM 709 C CA . GLY A 1 96 ? 9.971 16.473 10.461 1.00 70.62 96 GLY A CA 1
ATOM 710 C C . GLY A 1 96 ? 8.504 16.254 10.853 1.00 70.62 96 GLY A C 1
ATOM 711 O O . GLY A 1 96 ? 8.257 15.686 11.912 1.00 70.62 96 GLY A O 1
ATOM 712 N N . GLN A 1 97 ? 7.536 16.605 9.997 1.00 64.75 97 GLN A N 1
ATOM 713 C CA . GLN A 1 97 ? 6.126 16.242 10.189 1.00 64.75 97 GLN A CA 1
ATOM 714 C C . GLN A 1 97 ? 5.757 15.006 9.365 1.00 64.75 97 GLN A C 1
ATOM 716 O O . GLN A 1 97 ? 5.029 15.094 8.378 1.00 64.75 97 GLN A O 1
ATOM 721 N N . SER A 1 98 ? 6.276 13.845 9.752 1.00 53.97 98 SER A N 1
ATOM 722 C CA . SER A 1 98 ? 5.694 12.573 9.320 1.00 53.97 98 SER A CA 1
ATOM 723 C C . SER A 1 98 ? 5.746 11.586 10.472 1.00 53.97 98 SER A C 1
ATOM 725 O O . SER A 1 98 ? 6.790 10.989 10.713 1.00 53.97 98 SER A O 1
ATOM 727 N N . HIS A 1 99 ? 4.644 11.472 11.219 1.00 55.12 99 HIS A N 1
ATOM 728 C CA . HIS A 1 99 ? 4.427 10.375 12.158 1.00 55.12 99 HIS A CA 1
ATOM 729 C C . HIS A 1 99 ? 2.973 9.893 12.050 1.00 55.12 99 HIS A C 1
ATOM 731 O O . HIS A 1 99 ? 2.039 10.598 12.404 1.00 55.12 99 HIS A O 1
ATOM 737 N N . TYR A 1 100 ? 2.884 8.695 11.484 1.00 53.88 100 TYR A N 1
ATOM 738 C CA . TYR A 1 100 ? 1.892 7.623 11.525 1.00 53.88 100 TYR A CA 1
ATOM 739 C C . TYR A 1 100 ? 0.361 7.828 11.348 1.00 53.88 100 TYR A C 1
ATOM 741 O O . TYR A 1 100 ? -0.238 8.549 12.144 1.00 53.88 100 TYR A O 1
ATOM 749 N N . PRO A 1 101 ? -0.289 7.099 10.398 1.00 60.28 101 PRO A N 1
ATOM 750 C CA . PRO A 1 101 ? 0.273 6.398 9.227 1.00 60.28 101 PRO A CA 1
ATOM 751 C C . PRO A 1 101 ? 0.528 7.387 8.080 1.00 60.28 101 PRO A C 1
ATOM 753 O O . PRO A 1 101 ? -0.136 7.395 7.046 1.00 60.28 101 PRO A O 1
ATOM 756 N N . ALA A 1 102 ? 1.492 8.283 8.279 1.00 73.06 102 ALA A N 1
ATOM 757 C CA . ALA A 1 102 ? 1.919 9.227 7.257 1.00 73.06 102 ALA A CA 1
ATOM 758 C C . ALA A 1 102 ? 2.911 8.580 6.268 1.00 73.06 102 ALA A C 1
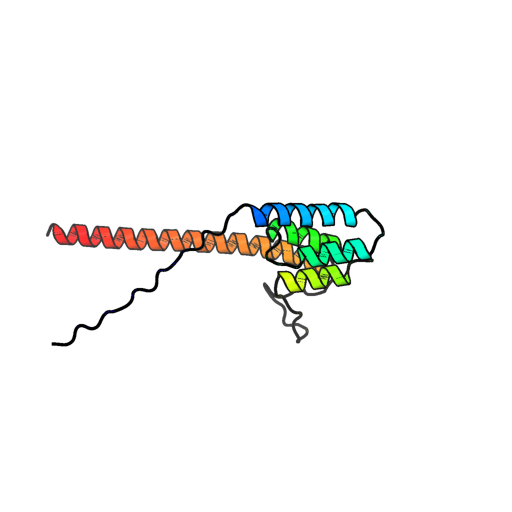ATOM 760 O O . ALA A 1 102 ? 3.509 7.538 6.541 1.00 73.06 102 ALA A O 1
ATOM 761 N N . TYR A 1 103 ? 3.070 9.220 5.106 1.00 79.94 103 TYR A N 1
ATOM 762 C CA . TYR A 1 103 ? 4.011 8.873 4.036 1.00 79.94 103 TYR A CA 1
ATOM 763 C C . TYR A 1 103 ? 5.384 8.407 4.560 1.00 79.94 103 TYR A C 1
ATOM 765 O O . TYR A 1 103 ? 5.929 9.002 5.499 1.00 79.94 103 TYR A O 1
ATOM 773 N N . ALA A 1 104 ? 5.960 7.375 3.928 1.00 83.06 104 ALA A N 1
ATOM 774 C CA . ALA A 1 104 ? 7.264 6.829 4.303 1.00 83.06 104 ALA A CA 1
ATOM 775 C C . ALA A 1 104 ? 8.334 7.946 4.391 1.00 83.06 104 ALA A C 1
ATOM 777 O O . ALA A 1 104 ? 8.356 8.831 3.537 1.00 83.06 104 ALA A O 1
ATOM 778 N N . PRO A 1 105 ? 9.249 7.944 5.384 1.00 83.00 105 PRO A N 1
ATOM 779 C CA . PRO A 1 105 ? 10.169 9.071 5.597 1.00 83.00 105 PRO A CA 1
ATOM 780 C C . PRO A 1 105 ? 11.053 9.409 4.391 1.00 83.00 105 PRO A C 1
ATOM 782 O O . PRO A 1 105 ? 11.474 10.553 4.219 1.00 83.00 105 PRO A O 1
ATOM 785 N N . THR A 1 106 ? 11.358 8.402 3.572 1.00 88.25 106 THR A N 1
ATOM 786 C CA . THR A 1 106 ? 12.116 8.532 2.328 1.00 88.25 106 THR A CA 1
ATOM 787 C C . THR A 1 106 ? 11.519 7.620 1.261 1.00 88.25 106 THR A C 1
ATOM 789 O O . THR A 1 106 ? 10.853 6.640 1.590 1.00 88.25 106 THR A O 1
ATOM 792 N N . ASP A 1 107 ? 11.844 7.877 -0.007 1.00 92.44 107 ASP A N 1
ATOM 793 C CA . ASP A 1 107 ? 11.462 7.022 -1.142 1.00 92.44 107 ASP A CA 1
ATOM 794 C C . ASP A 1 107 ? 12.316 5.741 -1.245 1.00 92.44 107 ASP A C 1
ATOM 796 O O . ASP A 1 107 ? 12.321 5.066 -2.270 1.00 92.44 107 ASP A O 1
ATOM 800 N N . SER A 1 108 ? 13.071 5.392 -0.198 1.00 94.19 108 SER A N 1
ATOM 801 C CA . SER A 1 108 ? 13.934 4.211 -0.212 1.00 94.19 108 SER A CA 1
ATOM 802 C C . SER A 1 108 ? 13.135 2.907 -0.070 1.00 94.19 108 SER A C 1
ATOM 804 O O . SER A 1 108 ? 12.127 2.878 0.648 1.00 94.19 108 SER A O 1
ATOM 806 N N . PRO A 1 109 ? 13.613 1.788 -0.655 1.00 94.19 109 PRO A N 1
ATOM 807 C CA . PRO A 1 109 ? 12.985 0.478 -0.476 1.00 94.19 109 PRO A CA 1
ATOM 808 C C . PRO A 1 109 ? 12.794 0.104 1.002 1.00 94.19 109 PRO A C 1
ATOM 810 O O . PRO A 1 109 ? 11.758 -0.433 1.387 1.00 94.19 109 PRO A O 1
ATOM 813 N N . ALA A 1 110 ? 13.772 0.423 1.856 1.00 94.38 110 ALA A N 1
ATOM 814 C CA . ALA A 1 110 ? 13.710 0.131 3.286 1.00 94.38 110 ALA A CA 1
ATOM 815 C C . ALA A 1 110 ? 12.584 0.903 3.994 1.00 94.38 110 ALA A C 1
ATOM 817 O O . ALA A 1 110 ? 11.850 0.317 4.789 1.00 94.38 110 ALA A O 1
ATOM 818 N N . SER A 1 111 ? 12.411 2.194 3.683 1.00 92.75 111 SER A N 1
ATOM 819 C CA . SER A 1 111 ? 11.329 3.005 4.251 1.00 92.75 111 SER A CA 1
ATOM 820 C C . SER A 1 111 ? 9.949 2.500 3.830 1.00 92.75 111 SER A C 1
ATOM 822 O O . SER A 1 111 ? 9.053 2.423 4.668 1.00 92.75 111 SER A O 1
ATOM 824 N N . TRP A 1 112 ? 9.787 2.085 2.573 1.00 94.19 112 TRP A N 1
ATOM 825 C CA . TRP A 1 112 ? 8.535 1.502 2.088 1.00 94.19 112 TRP A CA 1
ATOM 826 C C . TRP A 1 112 ? 8.220 0.131 2.709 1.00 94.19 112 TRP A C 1
ATOM 828 O O . TRP A 1 112 ? 7.071 -0.132 3.060 1.00 94.19 112 TRP A O 1
ATOM 838 N N . ARG A 1 113 ? 9.225 -0.732 2.921 1.00 94.88 113 ARG A N 1
ATOM 839 C CA . ARG A 1 113 ? 9.052 -2.018 3.633 1.00 94.88 113 ARG A CA 1
ATOM 840 C C . ARG A 1 113 ? 8.657 -1.822 5.098 1.00 94.88 113 ARG A C 1
ATOM 842 O O . ARG A 1 113 ? 7.812 -2.556 5.611 1.00 94.88 113 ARG A O 1
ATOM 849 N N . TYR A 1 114 ? 9.250 -0.829 5.763 1.00 93.00 114 TYR A N 1
ATOM 850 C CA . TYR A 1 114 ? 8.861 -0.455 7.122 1.00 93.00 114 TYR A CA 1
ATOM 851 C C . TYR A 1 114 ? 7.404 0.022 7.161 1.00 93.00 114 TYR A C 1
ATOM 853 O O . TYR A 1 114 ? 6.618 -0.496 7.948 1.00 93.00 114 TYR A O 1
ATOM 861 N N . TRP A 1 115 ? 7.025 0.919 6.244 1.00 92.38 115 TRP A N 1
ATOM 862 C CA . TRP A 1 115 ? 5.649 1.404 6.114 1.00 92.38 115 TRP A CA 1
ATOM 863 C C . TRP A 1 115 ? 4.635 0.267 5.899 1.00 92.38 115 TRP A C 1
ATOM 865 O O . TRP A 1 115 ? 3.603 0.249 6.559 1.00 92.38 115 TRP A O 1
ATOM 875 N N . LEU A 1 116 ? 4.941 -0.724 5.049 1.00 93.44 116 LEU A N 1
ATOM 876 C CA . LEU A 1 116 ? 4.079 -1.899 4.850 1.00 93.44 116 LEU A CA 1
ATOM 877 C C . LEU A 1 116 ? 3.847 -2.700 6.136 1.00 93.44 116 LEU A C 1
ATOM 879 O O . LEU A 1 116 ? 2.728 -3.132 6.406 1.00 93.44 116 LEU A O 1
ATOM 883 N N . THR A 1 117 ? 4.908 -2.906 6.916 1.00 92.94 117 THR A N 1
ATOM 884 C CA . THR A 1 117 ? 4.842 -3.660 8.176 1.00 92.94 117 THR A CA 1
ATOM 885 C C . THR A 1 117 ? 3.954 -2.941 9.182 1.00 92.94 117 THR A C 1
ATOM 887 O O . THR A 1 117 ? 3.122 -3.558 9.849 1.00 92.94 117 THR A O 1
ATOM 890 N N . ASP A 1 118 ? 4.115 -1.625 9.269 1.00 91.38 118 ASP A N 1
ATOM 891 C CA . ASP A 1 118 ? 3.339 -0.801 10.181 1.00 91.38 118 ASP A CA 1
ATOM 892 C C . ASP A 1 118 ? 1.867 -0.749 9.742 1.00 91.38 118 ASP A C 1
ATOM 894 O O . ASP A 1 118 ? 0.974 -1.022 10.545 1.00 91.38 118 ASP A O 1
ATOM 898 N N . ARG A 1 119 ? 1.598 -0.567 8.438 1.00 90.25 119 ARG A N 1
ATOM 899 C CA . ARG A 1 119 ? 0.239 -0.623 7.869 1.00 90.25 119 ARG A CA 1
ATOM 900 C C . ARG A 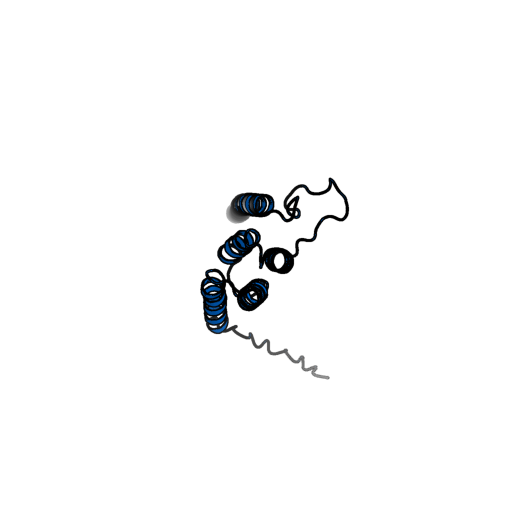1 119 ? -0.457 -1.943 8.202 1.00 90.25 119 ARG A C 1
ATOM 902 O O . ARG A 1 119 ? -1.629 -1.950 8.570 1.00 90.25 119 ARG A O 1
ATOM 909 N N . ALA A 1 120 ? 0.245 -3.071 8.083 1.00 91.81 120 ALA A N 1
ATOM 910 C CA . ALA A 1 120 ? -0.309 -4.382 8.421 1.00 91.81 120 ALA A CA 1
ATOM 911 C C . ALA A 1 120 ? -0.651 -4.500 9.919 1.00 91.81 120 ALA A C 1
ATOM 913 O O . ALA A 1 120 ? -1.711 -5.021 10.288 1.00 91.81 120 ALA A O 1
ATOM 914 N N . ARG A 1 121 ? 0.219 -3.975 10.791 1.00 91.88 121 ARG A N 1
ATOM 915 C CA . ARG A 1 121 ? -0.020 -3.920 12.238 1.00 91.88 121 ARG A CA 1
ATOM 916 C C . ARG A 1 121 ? -1.243 -3.067 12.564 1.00 91.88 121 ARG A C 1
ATOM 918 O O . ARG A 1 121 ? -2.075 -3.494 13.359 1.00 91.88 121 ARG A O 1
ATOM 925 N N . GLU A 1 122 ? -1.369 -1.902 11.945 1.00 89.19 122 GLU A N 1
ATOM 926 C CA . GLU A 1 122 ? -2.497 -0.996 12.148 1.00 89.19 122 GLU A CA 1
ATOM 927 C C . GLU A 1 122 ? -3.816 -1.620 11.707 1.00 89.19 122 GLU A C 1
ATOM 929 O O . GLU A 1 122 ? -4.764 -1.618 12.481 1.00 89.19 122 GLU A O 1
ATOM 934 N N . ARG A 1 123 ? -3.878 -2.244 10.524 1.00 89.19 123 ARG A N 1
ATOM 935 C CA . ARG A 1 123 ? -5.095 -2.951 10.087 1.00 89.19 123 ARG A CA 1
ATOM 936 C C . ARG A 1 123 ? -5.502 -4.047 11.068 1.00 89.19 123 ARG A C 1
ATOM 938 O O . ARG A 1 123 ? -6.686 -4.218 11.339 1.00 89.19 123 ARG A O 1
ATOM 945 N N . THR A 1 124 ? -4.527 -4.754 11.635 1.00 92.12 124 THR A N 1
ATOM 946 C CA . THR A 1 124 ? -4.782 -5.763 12.673 1.00 92.12 124 THR A CA 1
ATOM 947 C C . THR A 1 124 ? -5.328 -5.126 13.954 1.00 92.12 124 THR A C 1
ATOM 949 O O . THR A 1 124 ? -6.267 -5.651 14.550 1.00 92.12 124 THR A O 1
ATOM 952 N N . GLN A 1 125 ? -4.765 -3.992 14.381 1.00 92.94 125 GLN A N 1
ATOM 953 C CA . GLN A 1 125 ? -5.240 -3.249 15.551 1.00 92.94 125 GLN A CA 1
ATOM 954 C C . GLN A 1 125 ? -6.642 -2.679 15.330 1.00 92.94 125 GLN A C 1
ATOM 956 O O . GLN A 1 125 ? -7.493 -2.833 16.200 1.00 92.94 125 GLN A O 1
ATOM 961 N N . GLN A 1 126 ? -6.900 -2.093 14.162 1.00 90.12 126 GLN A N 1
ATOM 962 C CA . GLN A 1 126 ? -8.202 -1.551 13.799 1.00 90.12 126 GLN A CA 1
ATOM 963 C C . GLN A 1 126 ? -9.261 -2.652 13.767 1.00 90.12 126 GLN A C 1
ATOM 965 O O . GLN A 1 126 ? -10.285 -2.518 14.420 1.00 90.12 126 GLN A O 1
ATOM 970 N N . ALA A 1 127 ? -8.971 -3.796 13.140 1.00 93.50 127 ALA A N 1
ATOM 971 C CA . ALA A 1 127 ? -9.887 -4.936 13.137 1.00 93.50 127 ALA A CA 1
ATOM 972 C C . ALA A 1 127 ? -10.187 -5.470 14.552 1.00 93.50 127 ALA A C 1
ATOM 974 O O . ALA A 1 127 ? -11.284 -5.963 14.814 1.00 93.50 127 ALA A O 1
ATOM 975 N N . ALA A 1 128 ? -9.223 -5.389 15.477 1.00 95.44 128 ALA A N 1
ATOM 976 C CA . ALA A 1 128 ? -9.452 -5.745 16.874 1.00 95.44 128 ALA A CA 1
ATOM 977 C C . ALA A 1 128 ? -10.341 -4.716 17.594 1.00 95.44 128 ALA A C 1
ATOM 979 O O . ALA A 1 128 ? -11.219 -5.112 18.357 1.00 95.44 128 ALA A O 1
ATOM 980 N N . ILE A 1 129 ? -10.134 -3.420 17.341 1.00 94.88 129 ILE A N 1
ATOM 981 C CA . ILE A 1 129 ? -10.966 -2.335 17.883 1.00 94.88 129 ILE A CA 1
ATOM 982 C C . ILE A 1 129 ? -12.403 -2.459 17.373 1.00 94.88 129 ILE A C 1
ATOM 984 O O . ILE A 1 129 ? -13.328 -2.428 18.182 1.00 94.88 129 ILE A O 1
ATOM 988 N N . ASP A 1 130 ? -12.582 -2.658 16.067 1.00 95.38 130 ASP A N 1
ATOM 989 C CA . ASP A 1 130 ? -13.896 -2.791 15.433 1.00 95.38 130 ASP A CA 1
ATOM 990 C C . ASP A 1 130 ? -14.662 -3.985 16.017 1.00 95.38 130 ASP A C 1
ATOM 992 O O . ASP A 1 130 ? -15.819 -3.851 16.403 1.00 95.38 130 ASP A O 1
ATOM 996 N N . ARG A 1 131 ? -13.991 -5.128 16.216 1.00 96.00 131 ARG A N 1
ATOM 997 C CA . ARG A 1 131 ? -14.603 -6.299 16.863 1.00 96.00 131 ARG A CA 1
ATOM 998 C C . ARG A 1 131 ? -15.087 -6.001 18.282 1.00 96.00 131 ARG A C 1
ATOM 1000 O O . ARG A 1 131 ? -16.207 -6.356 18.628 1.00 96.00 131 ARG A O 1
ATOM 1007 N N . VAL A 1 132 ? -14.251 -5.363 19.104 1.00 97.44 132 VAL A N 1
ATOM 1008 C CA . VAL A 1 132 ? -14.623 -5.004 20.484 1.00 97.44 132 VAL A CA 1
ATOM 1009 C C . VAL A 1 132 ? -15.788 -4.014 20.490 1.00 97.44 132 VAL A C 1
ATOM 1011 O O . VAL A 1 132 ? -16.674 -4.108 21.338 1.00 97.44 132 VAL A O 1
ATOM 1014 N N . HIS A 1 133 ? -15.802 -3.072 19.547 1.00 97.62 133 HIS A N 1
ATOM 1015 C CA . HIS A 1 133 ? -16.897 -2.126 19.386 1.00 97.62 133 HIS A CA 1
ATOM 1016 C C . HIS A 1 133 ? -18.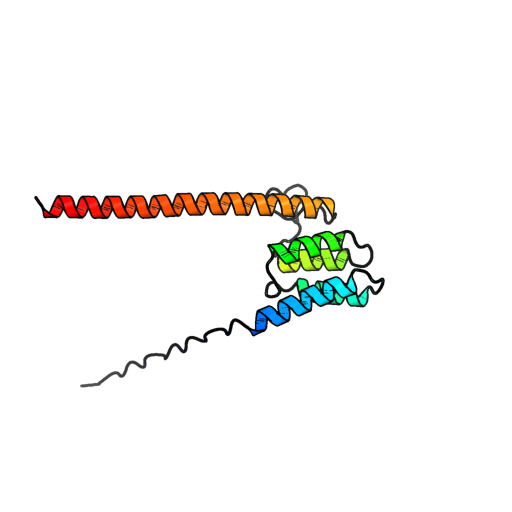210 -2.838 19.027 1.00 97.62 133 HIS A C 1
ATOM 1018 O O . HIS A 1 133 ? -19.225 -2.598 19.680 1.00 97.62 133 HIS A O 1
ATOM 1024 N N . ASP A 1 134 ? -18.189 -3.751 18.057 1.00 97.56 134 ASP A N 1
ATOM 1025 C CA . ASP A 1 134 ? -19.371 -4.510 17.638 1.00 97.56 134 ASP A CA 1
ATOM 1026 C C . ASP A 1 134 ? -19.913 -5.400 18.769 1.00 97.56 134 ASP A C 1
ATOM 1028 O O . ASP A 1 134 ? -21.115 -5.405 19.038 1.00 97.56 134 ASP A O 1
ATOM 1032 N N . GLU A 1 135 ? -19.032 -6.086 19.506 1.00 97.56 135 GLU A N 1
ATOM 1033 C CA . GLU A 1 135 ? -19.405 -6.871 20.691 1.00 97.56 135 GLU A CA 1
ATOM 1034 C C . GLU A 1 135 ? -20.060 -5.999 21.776 1.00 97.56 135 GLU A C 1
ATOM 1036 O O . GLU A 1 135 ? -21.052 -6.403 22.389 1.00 97.56 135 GLU A O 1
ATOM 1041 N N . ALA A 1 136 ? -19.549 -4.783 21.998 1.00 97.81 136 ALA A N 1
ATOM 1042 C CA . ALA A 1 136 ? -20.121 -3.845 22.959 1.00 97.81 136 ALA A CA 1
ATOM 1043 C C . ALA A 1 136 ? -21.505 -3.332 22.525 1.00 97.81 136 ALA A C 1
ATOM 1045 O O . ALA A 1 136 ? -22.401 -3.206 23.365 1.00 97.81 136 ALA A O 1
ATOM 1046 N N . VAL A 1 1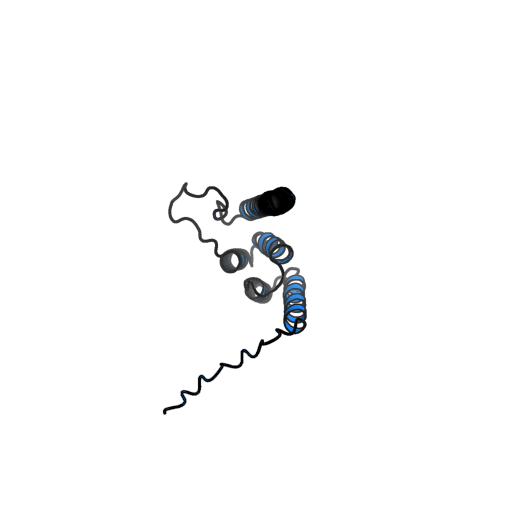37 ? -21.699 -3.062 21.230 1.00 98.12 137 VAL A N 1
ATOM 1047 C CA . VAL A 1 137 ? -22.993 -2.639 20.668 1.00 98.12 137 VAL A CA 1
ATOM 1048 C C . VAL A 1 137 ? -24.039 -3.744 20.820 1.00 98.12 137 VAL A C 1
ATOM 1050 O O . VAL A 1 137 ? -25.143 -3.476 21.304 1.00 98.12 137 VAL A O 1
ATOM 1053 N N . GLU A 1 138 ? -23.696 -4.987 20.483 1.00 97.12 138 GLU A N 1
ATOM 1054 C CA . GLU A 1 138 ? -24.610 -6.125 20.623 1.00 97.12 138 GLU A CA 1
ATOM 1055 C C . GLU A 1 138 ? -24.929 -6.429 22.094 1.00 97.12 138 GLU A C 1
ATOM 1057 O O . GLU A 1 138 ? -26.090 -6.655 22.443 1.00 97.12 138 GLU A O 1
ATOM 1062 N N . ALA A 1 139 ? -23.942 -6.345 22.993 1.00 97.25 139 ALA A N 1
ATOM 1063 C CA . ALA A 1 139 ? -24.172 -6.506 24.428 1.00 97.25 139 ALA A CA 1
ATOM 1064 C C . ALA A 1 139 ? -25.106 -5.420 24.994 1.00 97.25 139 ALA A C 1
ATOM 1066 O O . ALA A 1 139 ? -26.018 -5.725 25.767 1.00 97.25 139 ALA A O 1
ATOM 1067 N N . ALA A 1 140 ? -24.920 -4.159 24.589 1.00 97.94 140 ALA A N 1
ATOM 1068 C CA . ALA A 1 140 ? -25.787 -3.055 25.000 1.00 97.94 140 ALA A CA 1
ATOM 1069 C C . ALA A 1 140 ? -27.222 -3.234 24.483 1.00 97.94 140 ALA A C 1
ATOM 1071 O O . ALA A 1 140 ? -28.187 -2.991 25.212 1.00 97.94 140 ALA A O 1
ATOM 1072 N N . ARG A 1 141 ? -27.373 -3.709 23.242 1.00 98.25 141 ARG A N 1
ATOM 1073 C CA . ARG A 1 141 ? -28.677 -4.031 22.660 1.00 98.25 141 ARG A CA 1
ATOM 1074 C C . ARG A 1 141 ? -29.375 -5.159 23.421 1.00 98.25 141 ARG A C 1
ATOM 1076 O O . ARG A 1 141 ? -30.539 -5.002 23.786 1.00 98.25 141 ARG A O 1
ATOM 1083 N N . ALA A 1 142 ? -28.665 -6.249 23.709 1.00 97.94 142 ALA A N 1
ATOM 1084 C CA . ALA A 1 142 ? -29.202 -7.375 24.468 1.00 97.94 142 ALA A CA 1
ATOM 1085 C C . ALA A 1 142 ? -29.639 -6.959 25.885 1.00 97.94 142 ALA A C 1
ATOM 1087 O O . ALA A 1 142 ? -30.711 -7.353 26.345 1.00 97.94 142 ALA A O 1
ATOM 1088 N N . ALA A 1 143 ? -28.857 -6.106 26.557 1.00 97.56 143 ALA A N 1
ATOM 1089 C CA . ALA A 1 143 ? -29.218 -5.560 27.864 1.00 97.56 143 ALA A CA 1
ATOM 1090 C C . ALA A 1 143 ? -30.508 -4.718 27.807 1.00 97.56 143 ALA A C 1
ATOM 1092 O O . ALA A 1 143 ? -31.395 -4.889 28.644 1.00 97.56 143 ALA A O 1
ATOM 1093 N N . ALA A 1 144 ? -30.653 -3.865 26.788 1.00 97.75 144 ALA A N 1
ATOM 1094 C CA . ALA A 1 144 ? -31.851 -3.045 26.600 1.00 97.75 144 ALA A CA 1
ATOM 1095 C C . ALA A 1 144 ? -33.110 -3.878 26.278 1.00 97.75 144 ALA A C 1
ATOM 1097 O O . ALA A 1 144 ? -34.221 -3.503 26.653 1.00 97.75 144 ALA A O 1
ATOM 1098 N N . GLU A 1 145 ? -32.967 -5.000 25.570 1.00 97.19 145 GLU A N 1
ATOM 1099 C CA . GLU A 1 145 ? -34.072 -5.931 25.298 1.00 97.19 145 GLU A CA 1
ATOM 1100 C C . GLU A 1 145 ? -34.485 -6.717 26.557 1.00 97.19 145 GLU A C 1
ATOM 1102 O O . GLU A 1 145 ? -35.682 -6.886 26.820 1.00 97.19 145 GLU A O 1
ATOM 1107 N N . ALA A 1 146 ? -33.519 -7.117 27.389 1.00 96.88 146 ALA A N 1
ATOM 1108 C CA . ALA A 1 146 ? -33.788 -7.765 28.671 1.00 96.88 146 ALA A CA 1
ATOM 1109 C C . ALA A 1 146 ? -34.554 -6.840 29.639 1.00 96.88 146 ALA A C 1
ATOM 1111 O O . ALA A 1 146 ? -35.545 -7.261 30.234 1.00 96.88 146 ALA A O 1
ATOM 1112 N N . GLU A 1 147 ? -34.167 -5.564 29.744 1.00 96.44 147 GLU A N 1
ATOM 1113 C CA . GLU A 1 147 ? -34.840 -4.580 30.612 1.00 96.44 147 GLU A CA 1
ATOM 1114 C C . GLU A 1 147 ? -36.302 -4.320 30.199 1.00 96.44 147 GLU A C 1
ATOM 1116 O O . GLU A 1 147 ? -37.197 -4.226 31.047 1.00 96.44 147 GLU A O 1
ATOM 1121 N N . LYS A 1 148 ? -36.574 -4.276 28.887 1.00 96.31 148 LYS A N 1
ATOM 1122 C CA . LYS A 1 148 ? -37.944 -4.160 28.356 1.00 96.31 148 LYS A CA 1
ATOM 1123 C C . LYS A 1 148 ? -38.805 -5.366 28.717 1.00 96.31 148 LYS A C 1
ATOM 1125 O O . LYS A 1 148 ? -39.977 -5.187 29.031 1.00 96.31 148 LYS A O 1
ATOM 1130 N N . THR A 1 149 ? -38.229 -6.566 28.679 1.00 95.75 149 THR A N 1
ATOM 1131 C CA . THR A 1 149 ? -38.943 -7.810 29.000 1.00 95.75 149 THR A CA 1
ATOM 1132 C C . THR A 1 149 ? -39.323 -7.850 30.480 1.00 95.75 149 THR A C 1
ATOM 1134 O O . THR A 1 149 ? -40.482 -8.084 30.806 1.00 95.75 149 THR A O 1
ATOM 1137 N N . VAL A 1 150 ? -38.387 -7.506 31.374 1.00 96.81 150 VAL A N 1
ATOM 1138 C CA . VAL A 1 150 ? -38.643 -7.445 32.826 1.00 96.81 150 VAL A CA 1
ATOM 1139 C C . VAL A 1 150 ? -39.727 -6.415 33.173 1.00 96.81 150 VAL A C 1
ATOM 1141 O O . VAL A 1 150 ? -40.530 -6.650 34.071 1.00 96.81 150 VAL A O 1
ATOM 1144 N N . SER A 1 151 ? -39.799 -5.297 32.443 1.00 94.00 151 SER A N 1
ATOM 1145 C CA . SER A 1 151 ? -40.809 -4.250 32.667 1.00 94.00 151 SER A CA 1
ATOM 1146 C C . SER A 1 151 ? -42.220 -4.612 32.176 1.00 94.00 151 SER A C 1
ATOM 1148 O O . SER A 1 151 ? -43.169 -3.931 32.544 1.00 94.00 151 SER A O 1
ATOM 1150 N N . GLN A 1 152 ? -42.382 -5.635 31.328 1.00 91.44 152 GLN A N 1
ATOM 1151 C CA . GLN A 1 152 ? -43.697 -6.077 30.832 1.00 91.44 152 GLN A CA 1
ATOM 1152 C C . GLN A 1 152 ? -44.374 -7.115 31.738 1.00 91.44 152 GLN A C 1
ATOM 1154 O O . GLN A 1 152 ? -45.580 -7.323 31.622 1.00 91.44 152 GLN A O 1
ATOM 1159 N N . GLU A 1 153 ? -43.614 -7.775 32.613 1.00 86.75 153 GLU A N 1
ATOM 1160 C CA . GLU A 1 153 ? -44.127 -8.789 33.544 1.00 86.75 153 GLU A CA 1
ATOM 1161 C C . GLU A 1 153 ? -44.563 -8.210 34.903 1.00 86.75 153 GLU A C 1
ATOM 1163 O O . GLU A 1 153 ? -45.148 -8.934 35.712 1.00 86.75 153 GLU A O 1
ATOM 1168 N N . GLN A 1 154 ? -44.283 -6.926 35.157 1.00 79.62 154 GLN A N 1
ATOM 1169 C CA . GLN A 1 154 ? -44.693 -6.186 36.360 1.00 79.62 154 GLN A CA 1
ATOM 1170 C C . GLN A 1 154 ? -46.002 -5.428 36.137 1.00 79.62 154 GLN A C 1
ATOM 1172 O O . GLN A 1 154 ? -46.826 -5.419 37.081 1.00 79.62 154 GLN A O 1
#

Secondary structure (DSSP, 8-state):
-----------------THHHHHHHHHHHHHHHHHTTSS-HHHHHHHHHHHTSTTSS-HHHHHHHHHHHTT-TTTHHHHHHHHHHHH-----SSTT---SSS--SSSSHHHHHHHHHHHHHHHHHHHHHHHHHHHHHHHHHHHHHHHHHHHH--

Sequence (154 aa):
MMLVFVALPSALAQASEPGTNEIANQDALSAYHRAFPGDDSTAKRQALQTLADPSVGDDDEVLPLLVAAVDDRQAHADAVLALRRRTGLAPSPFRGQSHYPAYAPTDSPASWRYWLTDRARERTQQAAIDRVHDEAVEAARAAAEAEKTVSQEQ